Protein AF-A0A4D8QHZ0-F1 (afdb_monomer_lite)

Secondary structure (DSSP, 8-state):
-EEE-SSSTT-EE---GGGTT----TTEEE---SSHHHHHHHHHHHHSHHHHHHHHHH-B-SSS-B--HHHHHT----HHHHHTHHHHHHHHHHHHHHHHHHHHHHHHHHHHHHHHHTTSS-HHHHHHHHHHHHTT--HHHHHHHHH-BSSSSTTPPBSSS-HHHHHHHHS---TT---

InterPro domains:
  IPR044946 Type I restriction modification DNA specificity domain superfamily [G3DSA:3.90.220.20] (1-124)

Radius of gyration: 21.14 Å; chains: 1; bounding box: 52×26×60 Å

Organism: Azospirillum brasilense (NCBI:txid192)

pLDDT: mean 88.79, std 10.72, range [33.22, 96.56]

Foldseek 3Di:
DKAFFWDVHQQADQDDPVNPPDDDDPRIDDDDDPDSLVRLLVNVQCPDPNNVVLRVVQWDDDPITGHDPVSVVVDDDDPVSVVCSVVSSVVSVLVVLVVLLVVLVVVLVVVVVVCCVVVVDDPVLVVVCVVCVVVVHRPSVCVSQQVAFPDDDPPGHRSDNDPVSSVVSVPDDPPPDDD

Sequence (179 aa):
MLVVRTGSIGVAVPVFEDDTCAAISSHLIRLRYKSEQEAAVVAAFLNSDAGRVLLQKISYGAVQPQIGQDELLSLPLPRALIEQSSAIHVALKAEDACLRAVERLVSSAKLLVEYLIDGRLSEADLIAAQKGLEAGKRDADRAVLQSLRQGDGADAPPLIPDLDGLYALLDEPDEGSGP

Structure (mmCIF, N/CA/C/O backbone):
data_AF-A0A4D8QHZ0-F1
#
_entry.id   AF-A0A4D8QHZ0-F1
#
loop_
_atom_site.group_PDB
_atom_site.id
_atom_site.type_symbol
_atom_site.label_atom_id
_atom_site.label_alt_id
_atom_site.label_comp_id
_atom_site.label_asym_id
_atom_site.label_entity_id
_atom_site.label_seq_id
_atom_site.pdbx_PDB_ins_code
_atom_site.Cartn_x
_atom_site.Cartn_y
_atom_site.Cartn_z
_atom_site.occupancy
_atom_site.B_iso_or_equiv
_atom_site.auth_seq_id
_atom_site.auth_comp_id
_atom_site.auth_asym_id
_atom_site.auth_atom_id
_atom_site.pdbx_PDB_model_num
ATOM 1 N N . MET A 1 1 ? 7.511 -6.821 -9.744 1.00 91.75 1 MET A N 1
ATOM 2 C CA . MET A 1 1 ? 7.436 -5.358 -9.931 1.00 91.75 1 MET A CA 1
ATOM 3 C C . MET A 1 1 ? 6.437 -5.041 -11.031 1.00 91.75 1 MET A C 1
ATOM 5 O O . MET A 1 1 ? 6.337 -5.809 -11.990 1.00 91.75 1 MET A O 1
ATOM 9 N N . LEU A 1 2 ? 5.734 -3.921 -10.906 1.00 94.19 2 LEU A N 1
ATOM 10 C CA . LEU A 1 2 ? 4.865 -3.359 -11.938 1.00 94.19 2 LEU A CA 1
ATOM 11 C C . LEU A 1 2 ? 5.398 -1.995 -12.373 1.00 94.19 2 LEU A C 1
ATOM 13 O O . LEU A 1 2 ? 5.970 -1.274 -11.562 1.00 94.19 2 LEU A O 1
ATOM 17 N N . VAL A 1 3 ? 5.206 -1.653 -13.645 1.00 95.06 3 VAL A N 1
ATOM 18 C CA . VAL A 1 3 ? 5.502 -0.324 -14.195 1.00 95.06 3 VAL A CA 1
ATOM 19 C C . VAL A 1 3 ? 4.290 0.176 -14.961 1.00 95.06 3 VAL A C 1
ATOM 21 O O . VAL A 1 3 ? 3.704 -0.565 -15.753 1.00 95.06 3 VAL A O 1
ATOM 24 N N . VAL A 1 4 ? 3.911 1.432 -14.751 1.00 94.75 4 VAL A N 1
ATOM 25 C CA . VAL A 1 4 ? 2.800 2.051 -15.474 1.00 94.75 4 VAL A CA 1
ATOM 26 C C . VAL A 1 4 ? 3.198 2.304 -16.927 1.00 94.75 4 VAL A C 1
ATOM 28 O O . VAL A 1 4 ? 4.117 3.071 -17.219 1.00 94.75 4 VAL A O 1
ATOM 31 N N . ARG A 1 5 ? 2.475 1.665 -17.851 1.00 92.38 5 ARG A N 1
ATOM 32 C CA . ARG A 1 5 ? 2.698 1.762 -19.298 1.00 92.38 5 ARG A CA 1
ATOM 33 C C . ARG A 1 5 ? 2.213 3.090 -19.867 1.00 92.38 5 ARG A C 1
ATOM 35 O O . ARG A 1 5 ? 2.869 3.638 -20.743 1.00 92.38 5 ARG A O 1
ATOM 42 N N . THR A 1 6 ? 1.050 3.560 -19.413 1.00 88.25 6 THR A N 1
ATOM 43 C CA . THR A 1 6 ? 0.318 4.719 -19.958 1.00 88.25 6 THR A CA 1
ATOM 44 C C . THR A 1 6 ? -0.391 5.485 -18.839 1.00 88.25 6 THR A C 1
ATOM 46 O O . THR A 1 6 ? -0.873 4.850 -17.905 1.00 88.25 6 THR A O 1
ATOM 49 N N . GLY A 1 7 ? -0.546 6.808 -18.956 1.00 85.69 7 GLY A N 1
ATOM 50 C CA . GLY A 1 7 ? -1.119 7.653 -17.894 1.00 85.69 7 GLY A CA 1
ATOM 51 C C . GLY A 1 7 ? -0.020 8.246 -17.010 1.00 85.69 7 GLY A C 1
ATOM 52 O O . GLY A 1 7 ? 0.753 9.070 -17.493 1.00 85.69 7 GLY A O 1
ATOM 53 N N . SER A 1 8 ? 0.098 7.790 -15.758 1.00 84.88 8 SER A N 1
ATOM 54 C CA . SER A 1 8 ? 1.232 8.103 -14.862 1.00 84.88 8 SER A CA 1
ATOM 55 C C . SER A 1 8 ? 2.483 7.311 -15.259 1.00 84.88 8 SER A C 1
ATOM 57 O O . SER A 1 8 ? 2.968 6.459 -14.520 1.00 84.88 8 SER A O 1
ATOM 59 N N . ILE A 1 9 ? 2.940 7.528 -16.489 1.00 87.94 9 ILE A N 1
ATOM 60 C CA . ILE A 1 9 ? 3.929 6.706 -17.192 1.00 87.94 9 ILE A CA 1
ATOM 61 C C . ILE A 1 9 ? 5.225 6.587 -16.396 1.00 87.94 9 ILE A C 1
ATOM 63 O O . ILE A 1 9 ? 5.763 7.579 -15.909 1.00 87.94 9 ILE A O 1
ATOM 67 N N . GLY A 1 10 ? 5.752 5.365 -16.328 1.00 87.38 10 GLY A N 1
ATOM 68 C CA . GLY A 1 10 ? 7.070 5.096 -15.764 1.00 87.38 10 GLY A CA 1
ATOM 69 C C . GLY A 1 10 ? 7.105 4.954 -14.245 1.00 87.38 10 GLY A C 1
ATOM 70 O O . GLY A 1 10 ? 8.140 4.557 -13.721 1.00 87.38 10 GLY A O 1
ATOM 71 N N . VAL A 1 11 ? 5.994 5.194 -13.539 1.00 93.25 11 VAL A N 1
ATOM 72 C CA . VAL A 1 11 ? 5.902 4.873 -12.108 1.00 93.25 11 VAL A CA 1
ATOM 73 C C . VAL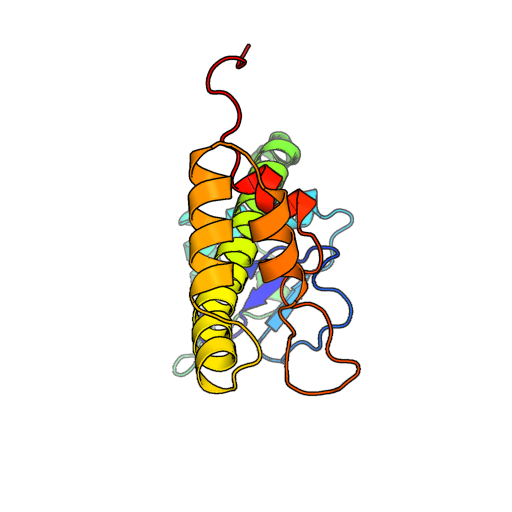 A 1 11 ? 6.094 3.370 -11.928 1.00 93.25 11 VAL A C 1
ATOM 75 O O . VAL A 1 11 ? 5.363 2.573 -12.524 1.00 93.25 11 VAL A O 1
ATOM 78 N N . ALA A 1 12 ? 7.089 2.995 -11.127 1.00 94.38 12 ALA A N 1
ATOM 79 C CA . ALA A 1 12 ? 7.450 1.613 -10.847 1.00 94.38 12 ALA A CA 1
ATOM 80 C C . ALA A 1 12 ? 7.168 1.272 -9.382 1.00 94.38 12 ALA A C 1
ATOM 82 O O . ALA A 1 12 ? 7.461 2.062 -8.494 1.00 94.38 12 ALA A O 1
ATOM 83 N N . VAL A 1 13 ? 6.624 0.091 -9.111 1.00 92.38 13 VAL A N 1
ATOM 84 C CA . VAL A 1 13 ? 6.307 -0.351 -7.746 1.00 92.38 13 VAL A CA 1
ATOM 85 C C . VAL A 1 13 ? 6.750 -1.805 -7.553 1.00 92.38 13 VAL A C 1
ATOM 87 O O . VAL A 1 13 ? 6.442 -2.659 -8.406 1.00 92.38 13 VAL A O 1
ATOM 90 N N . PRO A 1 14 ? 7.508 -2.121 -6.481 1.00 91.94 14 PRO A N 1
ATOM 91 C CA . PRO A 1 14 ? 7.742 -3.506 -6.097 1.00 91.94 14 PRO A CA 1
ATOM 92 C C . PRO A 1 14 ? 6.409 -4.159 -5.717 1.00 91.94 14 PRO A C 1
ATOM 94 O O . PRO A 1 14 ? 5.504 -3.503 -5.233 1.00 91.94 14 PRO A O 1
ATOM 97 N N . VAL A 1 15 ? 6.280 -5.450 -6.000 1.00 89.00 15 VAL A N 1
ATOM 98 C CA . VAL A 1 15 ? 5.085 -6.222 -5.633 1.00 89.00 15 VAL A CA 1
ATOM 99 C C . VAL A 1 15 ? 5.536 -7.163 -4.537 1.00 89.00 15 VAL A C 1
ATOM 101 O O . VAL A 1 15 ? 6.503 -7.894 -4.779 1.00 89.00 15 VAL A O 1
ATOM 104 N N . PHE A 1 16 ? 4.873 -7.112 -3.388 1.00 83.38 16 PHE A N 1
ATOM 105 C CA . PHE A 1 16 ? 5.187 -7.935 -2.222 1.00 83.38 16 PHE A CA 1
ATOM 106 C C . PHE A 1 16 ? 4.205 -9.109 -2.102 1.00 83.38 16 PHE A C 1
ATOM 108 O O . PHE A 1 16 ? 3.231 -9.202 -2.854 1.00 83.38 16 PHE A O 1
ATOM 115 N N . GLU A 1 17 ? 4.459 -10.029 -1.170 1.00 80.38 17 GLU A N 1
ATOM 116 C CA . GLU A 1 17 ? 3.584 -11.187 -0.910 1.00 80.38 17 GLU A CA 1
ATOM 117 C C . GLU A 1 17 ? 2.115 -10.795 -0.643 1.00 80.38 17 GLU A C 1
ATOM 119 O O . GLU A 1 17 ? 1.197 -11.483 -1.102 1.00 80.38 17 GLU A O 1
ATOM 124 N N . ASP A 1 18 ? 1.892 -9.644 -0.005 1.00 77.62 18 ASP A N 1
ATOM 125 C CA . ASP A 1 18 ? 0.562 -9.098 0.302 1.00 77.62 18 ASP A CA 1
ATOM 126 C C . ASP A 1 18 ? -0.252 -8.700 -0.944 1.00 77.62 18 ASP A C 1
ATOM 128 O O . ASP A 1 18 ? -1.467 -8.532 -0.863 1.00 77.62 18 ASP A O 1
ATOM 132 N N . ASP A 1 19 ? 0.390 -8.570 -2.109 1.00 82.69 19 ASP A N 1
ATOM 133 C CA . ASP A 1 19 ? -0.244 -8.186 -3.379 1.00 82.69 19 ASP A CA 1
ATOM 134 C C . ASP A 1 19 ? -0.612 -9.396 -4.256 1.00 82.69 19 ASP A C 1
ATOM 136 O O . ASP A 1 19 ? -0.936 -9.269 -5.447 1.00 82.69 19 ASP A O 1
ATOM 140 N N . THR A 1 20 ? -0.508 -10.606 -3.705 1.00 79.50 20 THR A N 1
ATOM 141 C CA . THR A 1 20 ? -0.842 -11.838 -4.423 1.00 79.50 20 THR A CA 1
ATOM 142 C C . THR A 1 20 ? -2.337 -11.918 -4.757 1.00 79.50 20 THR A C 1
ATOM 144 O O . THR A 1 20 ? -3.183 -11.244 -4.177 1.00 79.50 20 THR A O 1
ATOM 147 N N . CYS A 1 21 ? -2.679 -12.727 -5.766 1.00 78.56 21 CYS A N 1
ATOM 148 C CA . CYS A 1 21 ? -4.058 -12.919 -6.249 1.00 78.56 21 CYS A CA 1
ATOM 149 C C . CYS A 1 21 ? -4.755 -11.677 -6.848 1.00 78.56 21 CYS A C 1
ATOM 151 O O . CYS A 1 21 ? -5.955 -11.723 -7.113 1.00 78.56 21 CYS A O 1
ATOM 153 N N . ALA A 1 22 ? -4.020 -10.604 -7.153 1.00 83.19 22 ALA A N 1
ATOM 154 C CA . ALA A 1 22 ? -4.555 -9.444 -7.864 1.00 83.19 22 ALA A CA 1
ATOM 155 C C . ALA A 1 22 ? -4.617 -9.641 -9.395 1.00 83.19 22 ALA A C 1
ATOM 157 O O . ALA A 1 22 ? -3.771 -10.304 -10.006 1.00 83.19 22 ALA A O 1
ATOM 158 N N . ALA A 1 23 ? -5.594 -8.995 -10.038 1.00 87.44 23 ALA A N 1
ATOM 159 C CA . ALA A 1 23 ? -5.642 -8.835 -11.490 1.00 87.44 23 ALA A CA 1
ATOM 160 C C . ALA A 1 23 ? -4.927 -7.539 -11.905 1.00 87.44 23 ALA A C 1
ATOM 162 O O . ALA A 1 23 ? -5.116 -6.495 -11.283 1.00 87.44 23 ALA A O 1
ATOM 163 N N . ILE A 1 24 ? -4.131 -7.587 -12.977 1.00 90.06 24 ILE A N 1
ATOM 164 C CA . ILE A 1 24 ? -3.422 -6.411 -13.503 1.00 90.06 24 ILE A CA 1
ATOM 165 C C . ILE A 1 24 ? -4.025 -5.946 -14.830 1.00 90.06 24 ILE A C 1
ATOM 167 O O . ILE A 1 24 ? -4.406 -6.752 -15.678 1.00 90.06 24 ILE A O 1
ATOM 171 N N . SER A 1 25 ? -4.087 -4.629 -15.013 1.00 90.31 25 SER A N 1
ATOM 172 C CA . SER A 1 25 ? -4.551 -3.990 -16.248 1.00 90.31 25 SER A CA 1
ATOM 173 C C . SER A 1 25 ? -3.517 -4.096 -17.376 1.00 90.31 25 SER A C 1
ATOM 175 O O . SER A 1 25 ? -2.312 -4.133 -17.128 1.00 90.31 25 SER A O 1
ATOM 177 N N . SER A 1 26 ? -3.970 -4.033 -18.633 1.00 89.25 26 SER A N 1
ATOM 178 C CA . SER A 1 26 ? -3.109 -3.922 -19.824 1.00 89.25 26 SER A CA 1
ATOM 179 C C . SER A 1 26 ? -2.277 -2.632 -19.877 1.00 89.25 26 SER A C 1
ATOM 181 O O . SER A 1 26 ? -1.344 -2.525 -20.675 1.00 89.25 26 SER A O 1
ATOM 183 N N . HIS A 1 27 ? -2.619 -1.647 -19.041 1.00 91.81 27 HIS A N 1
ATOM 184 C CA . HIS A 1 27 ? -1.879 -0.396 -18.862 1.00 91.81 27 HIS A CA 1
ATOM 185 C C . HIS A 1 27 ? -0.706 -0.522 -17.876 1.00 91.81 27 HIS A C 1
ATOM 187 O O . HIS A 1 27 ? -0.051 0.475 -17.573 1.00 91.81 27 HIS A O 1
ATOM 193 N N . LEU A 1 28 ? -0.418 -1.734 -17.397 1.00 93.12 28 LEU A N 1
ATOM 194 C CA . LEU A 1 28 ? 0.736 -2.057 -16.566 1.00 93.12 28 LEU A CA 1
ATOM 195 C C . LEU A 1 28 ? 1.646 -3.052 -17.293 1.00 93.12 28 LEU A C 1
ATOM 197 O O . LEU A 1 28 ? 1.186 -3.940 -18.008 1.00 93.12 28 LEU A O 1
ATOM 201 N N . ILE A 1 29 ? 2.951 -2.923 -17.077 1.00 93.94 29 ILE A N 1
ATOM 202 C CA . ILE A 1 29 ? 3.957 -3.901 -17.490 1.00 93.94 29 ILE A CA 1
ATOM 203 C C . ILE A 1 29 ? 4.417 -4.652 -16.243 1.00 93.94 29 ILE A C 1
ATOM 205 O O . ILE A 1 29 ? 4.851 -4.041 -15.267 1.00 93.94 29 ILE A O 1
ATOM 209 N N . ARG A 1 30 ? 4.344 -5.986 -16.277 1.00 92.88 30 ARG A N 1
ATOM 210 C CA . ARG A 1 30 ? 4.841 -6.849 -15.201 1.00 92.88 30 ARG A CA 1
ATOM 211 C C . ARG A 1 30 ? 6.255 -7.321 -15.507 1.00 92.88 30 ARG A C 1
ATOM 213 O O . ARG A 1 30 ? 6.461 -8.123 -16.414 1.00 92.88 30 ARG A O 1
ATOM 220 N N . LEU A 1 31 ? 7.201 -6.895 -14.678 1.00 91.56 31 LEU A N 1
ATOM 221 C CA . LEU A 1 31 ? 8.581 -7.370 -14.704 1.00 91.56 31 LEU A CA 1
ATOM 222 C C . LEU A 1 31 ? 8.790 -8.418 -13.602 1.00 91.56 31 LEU A C 1
ATOM 224 O O . LEU A 1 31 ? 8.441 -8.203 -12.432 1.00 91.56 31 LEU A O 1
ATOM 228 N N . ARG A 1 32 ? 9.325 -9.579 -13.998 1.00 90.81 32 ARG A N 1
ATOM 229 C CA . ARG A 1 32 ? 9.611 -10.713 -13.107 1.00 90.81 32 ARG A CA 1
ATOM 230 C C . ARG A 1 32 ? 11.080 -10.693 -12.701 1.00 90.81 32 ARG A C 1
ATOM 232 O O . ARG A 1 32 ? 11.947 -10.654 -13.567 1.00 90.81 32 ARG A O 1
ATOM 239 N N . TYR A 1 33 ? 11.319 -10.779 -11.400 1.00 89.00 33 TYR A N 1
ATOM 240 C CA . TYR A 1 33 ? 12.644 -10.810 -10.783 1.00 89.00 33 TYR A CA 1
ATOM 241 C C . TYR A 1 33 ? 12.818 -12.106 -9.996 1.00 89.00 33 TYR A C 1
ATOM 243 O O . TYR A 1 33 ? 11.828 -12.785 -9.714 1.00 89.00 33 TYR A O 1
ATOM 251 N N . LYS A 1 34 ? 14.065 -12.457 -9.663 1.00 87.75 34 LYS A N 1
ATOM 252 C CA . LYS A 1 34 ? 14.356 -13.652 -8.856 1.00 87.75 34 LYS A CA 1
ATOM 253 C C . LYS A 1 34 ? 14.098 -13.419 -7.370 1.00 87.75 34 LYS A C 1
ATOM 255 O O . LYS A 1 34 ? 13.792 -14.373 -6.664 1.00 87.75 34 LYS A O 1
ATOM 260 N N . SER A 1 35 ? 14.211 -12.172 -6.915 1.00 88.56 35 SER A N 1
ATOM 261 C CA . SER A 1 35 ? 13.936 -11.769 -5.536 1.00 88.56 35 SER A CA 1
ATOM 262 C C . SER A 1 35 ? 13.173 -10.444 -5.474 1.00 88.56 35 SER A C 1
ATOM 264 O O . SER A 1 35 ? 13.225 -9.625 -6.399 1.00 88.56 35 SER A O 1
ATOM 266 N N . GLU A 1 36 ? 12.477 -10.212 -4.359 1.00 87.75 36 GLU A N 1
ATOM 267 C CA . GLU A 1 36 ? 11.837 -8.921 -4.069 1.00 87.75 36 GLU A CA 1
ATOM 268 C C . GLU A 1 36 ? 12.862 -7.790 -3.930 1.00 87.75 36 GLU A C 1
ATOM 270 O O . GLU A 1 36 ? 12.582 -6.651 -4.292 1.00 87.75 36 GLU A O 1
ATOM 275 N N . GLN A 1 37 ? 14.068 -8.106 -3.456 1.00 88.94 37 GLN A N 1
ATOM 276 C CA . GLN A 1 37 ? 15.164 -7.149 -3.299 1.00 88.94 37 GLN A CA 1
ATOM 277 C C . GLN A 1 37 ? 15.610 -6.589 -4.652 1.00 88.94 37 GLN A C 1
ATOM 279 O O . GLN A 1 37 ? 15.722 -5.376 -4.811 1.00 88.94 37 GLN A O 1
ATOM 284 N N . GLU A 1 38 ? 15.798 -7.454 -5.656 1.00 88.81 38 GLU A N 1
ATOM 285 C CA . GLU A 1 38 ? 16.114 -7.020 -7.021 1.00 88.81 38 GLU A CA 1
ATOM 286 C C . GLU A 1 38 ? 15.000 -6.129 -7.588 1.00 88.81 38 GLU A C 1
ATOM 288 O O . GLU A 1 38 ? 15.274 -5.074 -8.160 1.00 88.81 38 GLU A O 1
ATOM 293 N N . ALA A 1 39 ? 13.738 -6.522 -7.388 1.00 91.06 39 ALA A N 1
ATOM 294 C CA . ALA A 1 39 ? 12.587 -5.741 -7.828 1.00 91.06 39 ALA A CA 1
ATOM 295 C C . ALA A 1 39 ? 12.524 -4.359 -7.153 1.00 91.06 39 ALA A C 1
ATOM 297 O O . ALA A 1 39 ? 12.265 -3.365 -7.828 1.00 91.06 39 ALA A O 1
ATOM 298 N N . ALA A 1 40 ? 12.770 -4.292 -5.844 1.00 91.25 40 ALA A N 1
ATOM 299 C CA . ALA A 1 40 ? 12.720 -3.064 -5.056 1.00 91.25 40 ALA A CA 1
ATOM 300 C C . ALA A 1 40 ? 13.789 -2.058 -5.501 1.00 91.25 40 ALA A C 1
ATOM 302 O O . ALA A 1 40 ? 13.486 -0.889 -5.719 1.00 91.25 40 ALA A O 1
ATOM 303 N N . VAL A 1 41 ? 15.020 -2.515 -5.730 1.00 91.56 41 VAL A N 1
ATOM 304 C CA . VAL A 1 41 ? 16.107 -1.651 -6.216 1.00 91.56 41 VAL A CA 1
ATOM 305 C C . VAL A 1 41 ? 15.810 -1.077 -7.587 1.00 91.56 41 VAL A C 1
ATOM 307 O O . VAL A 1 41 ? 16.025 0.112 -7.824 1.00 91.56 41 VAL A O 1
ATOM 310 N N . VAL A 1 42 ? 15.322 -1.913 -8.505 1.00 92.44 42 VAL A N 1
ATOM 311 C CA . VAL A 1 42 ? 14.995 -1.435 -9.847 1.00 92.44 42 VAL A CA 1
ATOM 312 C C . VAL A 1 42 ? 13.823 -0.458 -9.789 1.00 92.44 42 VAL A C 1
ATOM 314 O O . VAL A 1 42 ? 13.888 0.578 -10.445 1.00 92.44 42 VAL A O 1
ATOM 317 N N . ALA A 1 43 ? 12.807 -0.713 -8.961 1.00 93.69 43 ALA A N 1
ATOM 318 C CA . ALA A 1 43 ? 11.708 0.228 -8.753 1.00 93.69 43 ALA A CA 1
ATOM 319 C C . ALA A 1 43 ? 12.209 1.578 -8.215 1.00 93.69 43 ALA A C 1
ATOM 321 O O . ALA A 1 43 ? 11.877 2.620 -8.779 1.00 93.69 43 ALA A O 1
ATOM 322 N N . ALA A 1 44 ? 13.062 1.560 -7.183 1.00 92.75 44 ALA A N 1
ATOM 323 C CA . ALA A 1 44 ? 13.668 2.762 -6.614 1.00 92.75 44 ALA A CA 1
ATOM 324 C C . ALA A 1 44 ? 14.434 3.563 -7.674 1.00 92.75 44 ALA A C 1
ATOM 326 O O . ALA A 1 44 ? 14.262 4.775 -7.795 1.00 92.75 44 ALA A O 1
ATOM 327 N N . PHE A 1 45 ? 15.243 2.880 -8.489 1.00 93.25 45 PHE A N 1
ATOM 328 C CA . PHE A 1 45 ? 15.988 3.526 -9.561 1.00 93.25 45 PHE A CA 1
ATOM 329 C C . PHE A 1 45 ? 15.074 4.151 -10.609 1.00 93.25 45 PHE A C 1
ATOM 331 O O . PHE A 1 45 ? 15.258 5.315 -10.954 1.00 93.25 45 PHE A O 1
ATOM 338 N N . LEU A 1 46 ? 14.090 3.402 -11.107 1.00 94.00 46 LEU A N 1
ATOM 339 C CA . LEU A 1 46 ? 13.151 3.881 -12.120 1.00 94.00 46 LEU A CA 1
ATOM 340 C C . LEU A 1 46 ? 12.352 5.096 -11.628 1.00 94.00 46 LEU A C 1
ATOM 342 O O . LEU A 1 46 ? 12.090 6.009 -12.407 1.00 94.00 46 LEU A O 1
ATOM 346 N N . ASN A 1 47 ? 12.047 5.150 -10.330 1.00 94.12 47 ASN A N 1
ATOM 347 C CA . ASN A 1 47 ? 11.370 6.286 -9.710 1.00 94.12 47 ASN A CA 1
ATOM 348 C C . ASN A 1 47 ? 12.287 7.472 -9.381 1.00 94.12 47 ASN A C 1
ATOM 350 O O . ASN A 1 47 ? 11.758 8.552 -9.113 1.00 94.12 47 ASN A O 1
ATOM 354 N N . SER A 1 48 ? 13.613 7.307 -9.410 1.00 93.19 48 SER A N 1
ATOM 355 C CA . SER A 1 48 ? 14.570 8.409 -9.244 1.00 93.19 48 SER A CA 1
ATOM 356 C C . SER A 1 48 ? 14.543 9.368 -10.437 1.00 93.19 48 SER A C 1
ATOM 358 O O . SER A 1 48 ? 14.114 8.998 -11.530 1.00 93.19 48 SER A O 1
ATOM 360 N N . ASP A 1 49 ? 15.075 10.579 -10.273 1.00 94.06 49 ASP A N 1
ATOM 361 C CA . ASP A 1 49 ? 15.140 11.564 -11.362 1.00 94.06 49 ASP A CA 1
ATOM 362 C C . ASP A 1 49 ? 15.873 11.022 -12.598 1.00 94.06 49 ASP A C 1
ATOM 364 O O . ASP A 1 49 ? 15.409 11.186 -13.727 1.00 94.06 49 ASP A O 1
ATOM 368 N N . ALA A 1 50 ? 16.979 10.299 -12.396 1.00 92.94 50 ALA A N 1
ATOM 369 C CA . ALA A 1 50 ? 17.730 9.684 -13.487 1.00 92.94 50 ALA A CA 1
ATOM 370 C C . ALA A 1 50 ? 16.916 8.592 -14.203 1.00 92.94 50 ALA A C 1
ATOM 372 O O . ALA A 1 50 ? 16.878 8.554 -15.435 1.00 92.94 50 ALA A O 1
ATOM 373 N N . GLY A 1 51 ? 16.235 7.728 -13.445 1.00 94.00 51 GLY A N 1
ATOM 374 C CA . GLY A 1 51 ? 15.364 6.690 -13.998 1.00 94.00 51 GLY A CA 1
ATOM 375 C C . GLY A 1 51 ? 14.184 7.271 -14.772 1.00 94.00 51 GLY A C 1
ATOM 376 O O . GLY A 1 51 ? 13.912 6.838 -15.892 1.00 94.00 51 GLY A O 1
ATOM 377 N N . ARG A 1 52 ? 13.543 8.318 -14.242 1.00 93.69 52 ARG A N 1
ATOM 378 C CA . ARG A 1 52 ? 12.438 9.026 -14.904 1.00 93.69 52 ARG A CA 1
ATOM 379 C C . ARG A 1 52 ? 12.864 9.639 -16.233 1.00 93.69 52 ARG A C 1
ATOM 381 O O . ARG A 1 52 ? 12.134 9.513 -17.211 1.00 93.69 52 ARG A O 1
ATOM 388 N N . VAL A 1 53 ? 14.052 10.241 -16.302 1.00 93.81 53 VAL A N 1
ATOM 389 C CA . VAL A 1 53 ? 14.610 10.775 -17.559 1.00 93.81 53 VAL A CA 1
ATOM 390 C C . VAL A 1 53 ? 14.813 9.657 -18.587 1.00 93.81 53 VAL A C 1
ATOM 392 O O . VAL A 1 53 ? 14.475 9.824 -19.761 1.00 93.81 53 VAL A O 1
ATOM 395 N N . LEU A 1 54 ? 15.326 8.498 -18.162 1.00 94.06 54 LEU A N 1
ATOM 396 C CA . LEU A 1 54 ? 15.485 7.337 -19.041 1.00 94.06 54 LEU A CA 1
ATOM 397 C C . LEU A 1 54 ? 14.135 6.809 -19.544 1.00 94.06 54 LEU A C 1
ATOM 399 O O . LEU A 1 54 ? 13.993 6.561 -20.740 1.00 94.06 54 LEU A O 1
ATOM 403 N N . LEU A 1 55 ? 13.141 6.698 -18.661 1.00 93.75 55 LEU A N 1
ATOM 404 C CA . LEU A 1 55 ? 11.781 6.266 -18.995 1.00 93.75 55 LEU A CA 1
ATOM 405 C C . LEU A 1 55 ? 11.093 7.230 -19.968 1.00 93.75 55 LEU A C 1
ATOM 407 O O . LEU A 1 55 ? 10.461 6.793 -20.926 1.00 93.75 55 LEU A O 1
ATOM 411 N N . GLN A 1 56 ? 11.260 8.539 -19.770 1.00 91.50 56 GLN A N 1
ATOM 412 C CA . GLN A 1 56 ? 10.762 9.557 -20.696 1.00 91.50 56 GLN A CA 1
ATOM 413 C C . GLN A 1 56 ? 11.426 9.441 -22.068 1.00 91.50 56 GLN A C 1
ATOM 415 O O . GLN A 1 56 ? 10.736 9.492 -23.084 1.00 91.50 56 GLN A O 1
ATOM 420 N N . LYS A 1 57 ? 12.745 9.225 -22.116 1.00 92.25 57 LYS A N 1
ATOM 421 C CA . LYS A 1 57 ? 13.484 9.074 -23.376 1.00 92.25 57 LYS A CA 1
ATOM 422 C C . LYS A 1 57 ? 12.992 7.890 -24.212 1.00 92.25 57 LYS A C 1
ATOM 424 O O . LYS A 1 57 ? 12.985 7.989 -25.435 1.00 92.25 57 LYS A O 1
ATOM 429 N N . ILE A 1 58 ? 12.628 6.779 -23.572 1.00 92.69 58 ILE A N 1
ATOM 430 C CA . ILE A 1 58 ? 12.126 5.587 -24.272 1.00 92.69 58 ILE A CA 1
ATOM 431 C C . ILE A 1 58 ? 10.616 5.610 -24.516 1.00 92.69 58 ILE A C 1
ATOM 433 O O . ILE A 1 58 ? 10.089 4.719 -25.182 1.00 92.69 58 ILE A O 1
ATOM 437 N N . SER A 1 59 ? 9.908 6.593 -23.960 1.00 91.44 59 SER A N 1
ATOM 438 C CA . SER A 1 59 ? 8.477 6.725 -24.192 1.00 91.44 59 SER A CA 1
ATOM 439 C C . SER A 1 59 ? 8.202 7.164 -25.632 1.00 91.44 59 SER A C 1
ATOM 441 O O . SER A 1 59 ? 8.921 7.985 -26.202 1.00 91.44 59 SER A O 1
ATOM 443 N N . TYR A 1 60 ? 7.152 6.612 -26.233 1.00 89.25 60 TYR A N 1
ATOM 444 C CA . TYR A 1 60 ? 6.725 6.935 -27.594 1.00 89.25 60 TYR A CA 1
ATOM 445 C C . TYR A 1 60 ? 5.228 7.237 -27.648 1.00 89.25 60 TYR A C 1
ATOM 447 O O . TYR A 1 60 ? 4.471 6.857 -26.762 1.00 89.25 60 TYR A O 1
ATOM 455 N N . GLY A 1 61 ? 4.784 7.876 -28.730 1.00 85.06 61 GLY A N 1
ATOM 456 C CA . GLY A 1 61 ? 3.392 8.285 -28.922 1.00 85.06 61 GLY A CA 1
ATOM 457 C C . GLY A 1 61 ? 3.185 9.763 -28.592 1.00 85.06 61 GLY A C 1
ATOM 458 O O . GLY A 1 61 ? 3.519 10.225 -27.508 1.00 85.06 61 GLY A O 1
ATOM 459 N N . ALA A 1 62 ? 2.638 10.512 -29.554 1.00 77.75 62 ALA A N 1
ATOM 460 C CA . ALA A 1 62 ? 2.512 11.968 -29.454 1.00 77.75 62 ALA A CA 1
ATOM 461 C C . ALA A 1 62 ? 1.345 12.417 -28.558 1.00 77.75 62 ALA A C 1
ATOM 463 O O . ALA A 1 62 ? 1.492 13.342 -27.770 1.00 77.75 62 ALA A O 1
ATOM 464 N N . VAL A 1 63 ? 0.182 11.767 -28.685 1.00 84.31 63 VAL A N 1
ATOM 465 C CA . VAL A 1 63 ? -1.045 12.153 -27.959 1.00 84.31 63 VAL A CA 1
ATOM 466 C C . VAL A 1 63 ? -1.164 11.420 -26.625 1.00 84.31 63 VAL A C 1
ATOM 468 O O . VAL A 1 63 ? -1.556 12.008 -25.623 1.00 84.31 63 VAL A O 1
ATOM 471 N N . GLN A 1 64 ? -0.809 10.136 -26.605 1.00 84.62 64 GLN A N 1
ATOM 472 C CA . GLN A 1 64 ? -0.796 9.315 -25.401 1.00 84.62 64 GLN A CA 1
ATOM 473 C C . GLN A 1 64 ? 0.552 8.600 -25.331 1.00 84.62 64 GLN A C 1
ATOM 475 O O . GLN A 1 64 ? 0.709 7.564 -25.985 1.00 84.62 64 GLN A O 1
ATOM 480 N N . PRO A 1 65 ? 1.528 9.156 -24.593 1.00 88.50 65 PRO A N 1
ATOM 481 C CA . PRO A 1 65 ? 2.836 8.540 -24.498 1.00 88.50 65 PRO A CA 1
ATOM 482 C C . PRO A 1 65 ? 2.738 7.177 -23.797 1.00 88.50 65 PRO A C 1
ATOM 484 O O . PRO A 1 65 ? 1.885 6.959 -22.929 1.00 88.50 65 PRO A O 1
ATOM 487 N N . GLN A 1 66 ? 3.570 6.231 -24.217 1.00 92.38 66 GLN A N 1
ATOM 488 C CA . GLN A 1 66 ? 3.598 4.869 -23.696 1.00 92.38 66 GLN A CA 1
ATOM 489 C C . GLN A 1 66 ? 5.028 4.347 -23.615 1.00 92.38 66 GLN A C 1
ATOM 491 O O . GLN A 1 66 ? 5.887 4.749 -24.395 1.00 92.38 66 GLN A O 1
ATOM 496 N N . ILE A 1 67 ? 5.261 3.403 -22.708 1.00 93.81 67 ILE A N 1
ATOM 497 C CA . ILE A 1 67 ? 6.507 2.633 -22.639 1.00 93.81 67 ILE A CA 1
ATOM 498 C C . ILE A 1 67 ? 6.291 1.275 -23.316 1.00 93.81 67 ILE A C 1
ATOM 500 O O . ILE A 1 67 ? 5.280 0.608 -23.079 1.00 93.81 67 ILE A O 1
ATOM 504 N N . GLY A 1 68 ? 7.228 0.857 -24.164 1.00 91.12 68 GLY A N 1
ATOM 505 C CA . GLY A 1 68 ? 7.257 -0.494 -24.723 1.00 91.12 68 GLY A CA 1
ATOM 506 C C . GLY A 1 68 ? 8.096 -1.442 -23.864 1.00 91.12 68 GLY A C 1
ATOM 507 O O . GLY A 1 68 ? 8.928 -1.020 -23.061 1.00 91.12 68 GLY A O 1
ATOM 508 N N . GLN A 1 69 ? 7.815 -2.742 -23.970 1.00 92.25 69 GLN A N 1
ATOM 509 C CA . GLN A 1 69 ? 8.464 -3.753 -23.128 1.00 92.25 69 GLN A CA 1
ATOM 510 C C . GLN A 1 69 ? 9.944 -3.919 -23.488 1.00 92.25 69 GLN A C 1
ATOM 512 O O . GLN A 1 69 ? 10.781 -3.994 -22.590 1.00 92.25 69 GLN A O 1
ATOM 517 N N . ASP A 1 70 ? 10.264 -3.932 -24.782 1.00 92.50 70 ASP A N 1
ATOM 518 C CA . ASP A 1 70 ? 11.629 -4.130 -25.270 1.00 92.50 70 ASP A CA 1
ATOM 519 C C . ASP A 1 70 ? 12.516 -2.929 -24.928 1.00 92.50 70 ASP A C 1
ATOM 521 O O . ASP A 1 70 ? 13.643 -3.089 -24.457 1.00 92.50 70 ASP A O 1
ATOM 525 N N . GLU A 1 71 ? 11.987 -1.713 -25.073 1.00 91.38 71 GLU A N 1
ATOM 526 C CA . GLU A 1 71 ? 12.705 -0.496 -24.715 1.00 91.38 71 GLU A CA 1
ATOM 527 C C . GLU A 1 71 ? 12.950 -0.416 -23.206 1.00 91.38 71 GLU A C 1
ATOM 529 O O . GLU A 1 71 ? 14.044 -0.037 -22.782 1.00 91.38 71 GLU A O 1
ATOM 534 N N . LEU A 1 72 ? 11.975 -0.830 -22.389 1.00 93.44 72 LEU A N 1
ATOM 535 C CA . LEU A 1 72 ? 12.127 -0.901 -20.936 1.00 93.44 72 LEU A CA 1
ATOM 536 C C . LEU A 1 72 ? 13.226 -1.893 -20.526 1.00 93.44 72 LEU A C 1
ATOM 538 O O . LEU A 1 72 ? 14.030 -1.582 -19.649 1.00 93.44 72 LEU A O 1
ATOM 542 N N . LEU A 1 73 ? 13.301 -3.057 -21.181 1.00 92.69 73 LEU A N 1
ATOM 543 C CA . LEU A 1 73 ? 14.352 -4.056 -20.946 1.00 92.69 73 LEU A CA 1
ATOM 544 C C . LEU A 1 73 ? 15.738 -3.592 -21.415 1.00 92.69 73 LEU A C 1
ATOM 546 O O . LEU A 1 73 ? 16.747 -4.095 -20.925 1.00 92.69 73 LEU A O 1
ATOM 550 N N . SER A 1 74 ? 15.796 -2.632 -22.340 1.00 91.12 74 SER A N 1
ATOM 551 C CA . SER A 1 74 ? 17.051 -2.069 -22.851 1.00 91.12 74 SER A CA 1
ATOM 552 C C . SER A 1 74 ? 17.673 -0.999 -21.942 1.00 91.12 74 SER A C 1
ATOM 554 O O . SER A 1 74 ? 18.796 -0.554 -22.201 1.00 91.12 74 SER A O 1
ATOM 556 N N . LEU A 1 75 ? 16.967 -0.561 -20.890 1.00 91.38 75 LEU A N 1
ATOM 557 C CA . LEU A 1 75 ? 17.454 0.502 -20.016 1.00 91.38 75 LEU A CA 1
ATOM 558 C C . LEU A 1 75 ? 18.705 0.069 -19.235 1.00 91.38 75 LEU A C 1
ATOM 560 O O . LEU A 1 75 ? 18.717 -1.000 -18.618 1.00 91.38 75 LEU A O 1
ATOM 564 N N . PRO A 1 76 ? 19.755 0.910 -19.193 1.00 89.44 76 PRO A N 1
ATOM 565 C CA . PRO A 1 76 ? 20.926 0.622 -18.384 1.00 89.44 76 PRO A CA 1
ATOM 566 C C . PRO A 1 76 ? 20.592 0.776 -16.896 1.00 89.44 76 PRO A C 1
ATOM 568 O O . PRO A 1 76 ? 20.034 1.788 -16.473 1.00 89.44 76 PRO A O 1
ATOM 571 N N . LEU A 1 77 ? 20.999 -0.209 -16.094 1.00 88.00 77 LEU A N 1
ATOM 572 C CA . LEU A 1 77 ? 20.912 -0.159 -14.637 1.00 88.00 77 LEU A CA 1
ATOM 573 C C . LEU A 1 77 ? 22.314 0.020 -14.032 1.00 88.00 77 LEU A C 1
ATOM 575 O O . LEU A 1 77 ? 23.207 -0.785 -14.316 1.00 88.00 77 LEU A O 1
ATOM 579 N N . PRO A 1 78 ? 22.540 1.046 -13.192 1.00 84.69 78 PRO A N 1
ATOM 580 C CA . PRO A 1 78 ? 23.803 1.208 -12.482 1.00 84.69 78 PRO A CA 1
ATOM 581 C C . PRO A 1 78 ? 24.101 0.013 -11.568 1.00 84.69 78 PRO A C 1
ATOM 583 O O . PRO A 1 78 ? 23.348 -0.280 -10.641 1.00 84.69 78 PRO A O 1
ATOM 586 N N . ARG A 1 79 ? 25.243 -0.653 -11.780 1.00 82.00 79 ARG A N 1
ATOM 587 C CA . ARG A 1 79 ? 25.643 -1.835 -10.994 1.00 82.00 79 ARG A CA 1
ATOM 588 C C . ARG A 1 79 ? 25.754 -1.552 -9.490 1.00 82.00 79 ARG A C 1
ATOM 590 O O . ARG A 1 79 ? 25.398 -2.414 -8.696 1.00 82.00 79 ARG A O 1
ATOM 597 N N . ALA A 1 80 ? 26.170 -0.343 -9.110 1.00 80.38 80 ALA A N 1
ATOM 598 C CA . ALA A 1 80 ? 26.295 0.082 -7.713 1.00 80.38 80 ALA A CA 1
ATOM 599 C C . ALA A 1 80 ? 24.970 0.010 -6.924 1.00 80.38 80 ALA A C 1
ATOM 601 O O . ALA A 1 80 ? 24.980 -0.161 -5.710 1.00 80.38 80 ALA A O 1
ATOM 602 N N . LEU A 1 81 ? 23.818 0.090 -7.599 1.00 77.69 81 LEU A N 1
ATOM 603 C CA . LEU A 1 81 ? 22.512 -0.027 -6.941 1.00 77.69 81 LEU A CA 1
ATOM 604 C C . LEU A 1 81 ? 22.215 -1.462 -6.499 1.00 77.69 81 LEU A C 1
ATOM 606 O O . LEU A 1 81 ? 21.558 -1.674 -5.483 1.00 77.69 81 LEU A O 1
ATOM 610 N N . ILE A 1 82 ? 22.741 -2.450 -7.226 1.00 76.31 82 ILE A N 1
ATOM 611 C CA . ILE A 1 82 ? 22.612 -3.867 -6.868 1.00 76.31 82 ILE A CA 1
ATOM 612 C C . ILE A 1 82 ? 23.370 -4.149 -5.560 1.00 76.31 82 ILE A C 1
ATOM 614 O O . ILE A 1 82 ? 22.925 -4.958 -4.746 1.00 76.31 82 ILE A O 1
ATOM 618 N N . GLU A 1 83 ? 24.476 -3.442 -5.318 1.00 78.94 83 GLU A N 1
ATOM 619 C CA . GLU A 1 83 ? 25.294 -3.585 -4.105 1.00 78.94 83 GLU A CA 1
ATOM 620 C C . GLU A 1 83 ? 24.583 -3.048 -2.851 1.00 78.94 83 GLU A C 1
ATOM 622 O O . GLU A 1 83 ? 24.760 -3.594 -1.767 1.00 78.94 83 GLU A O 1
ATOM 627 N N . GLN A 1 84 ? 23.713 -2.042 -2.995 1.00 77.56 84 GLN A N 1
ATOM 628 C CA . GLN A 1 84 ? 22.919 -1.460 -1.899 1.00 77.56 84 GLN A CA 1
ATOM 629 C C . GLN A 1 84 ? 21.521 -2.084 -1.767 1.00 77.56 84 GLN A C 1
ATOM 631 O O . GLN A 1 84 ? 20.635 -1.536 -1.104 1.00 77.56 84 GLN A O 1
ATOM 636 N N . SER A 1 85 ? 21.308 -3.242 -2.396 1.00 81.31 85 SER A N 1
ATOM 637 C CA . SER A 1 85 ? 19.974 -3.809 -2.584 1.00 81.31 85 SER A CA 1
ATOM 638 C C . SER A 1 85 ? 19.213 -4.105 -1.302 1.00 81.31 85 SER A C 1
ATOM 640 O O . SER A 1 85 ? 18.008 -3.868 -1.236 1.00 81.31 85 SER A O 1
ATOM 642 N N . SER A 1 86 ? 19.914 -4.555 -0.263 1.00 87.81 86 SER A N 1
ATOM 643 C CA . SER A 1 86 ? 19.294 -4.870 1.023 1.00 87.81 86 SER A CA 1
ATOM 644 C C . SER A 1 86 ? 18.736 -3.631 1.723 1.00 87.81 86 SER A C 1
ATOM 646 O O . SER A 1 86 ? 17.612 -3.671 2.212 1.00 87.81 86 SER A O 1
ATOM 648 N N . ALA A 1 87 ? 19.495 -2.532 1.774 1.00 88.50 87 ALA A N 1
ATOM 649 C CA . ALA A 1 87 ? 19.076 -1.322 2.483 1.00 88.50 87 ALA A CA 1
ATOM 650 C C . ALA A 1 87 ? 17.871 -0.662 1.798 1.00 88.50 87 ALA A C 1
ATOM 652 O O . ALA A 1 87 ? 16.894 -0.313 2.457 1.00 88.50 87 ALA A O 1
ATOM 653 N N . ILE A 1 88 ? 17.910 -0.572 0.464 1.00 89.44 88 ILE A N 1
ATOM 654 C CA . ILE A 1 88 ? 16.805 -0.033 -0.341 1.00 89.44 88 ILE A CA 1
ATOM 655 C C . ILE A 1 88 ? 15.550 -0.895 -0.179 1.00 89.44 88 ILE A C 1
ATOM 657 O O . ILE A 1 88 ? 14.455 -0.365 -0.014 1.00 89.44 88 ILE A O 1
ATOM 661 N N . HIS A 1 89 ? 15.700 -2.222 -0.201 1.00 90.88 89 HIS A N 1
ATOM 662 C CA . HIS A 1 89 ? 14.576 -3.134 -0.021 1.00 90.88 89 HIS A CA 1
ATOM 663 C C . HIS A 1 89 ? 13.904 -2.969 1.348 1.00 90.88 89 HIS A C 1
ATOM 665 O O . HIS A 1 89 ? 12.680 -2.886 1.403 1.00 90.88 89 HIS A O 1
ATOM 671 N N . VAL A 1 90 ? 14.683 -2.873 2.433 1.00 91.44 90 VAL A N 1
ATOM 672 C CA . VAL A 1 90 ? 14.147 -2.648 3.788 1.00 91.44 90 VAL A CA 1
ATOM 673 C C . VAL A 1 90 ? 13.400 -1.319 3.866 1.00 91.44 90 VAL A C 1
ATOM 675 O O . VAL A 1 90 ? 12.271 -1.293 4.349 1.00 91.44 90 VAL A O 1
ATOM 678 N N . ALA A 1 91 ? 13.990 -0.238 3.348 1.00 90.81 91 ALA A N 1
ATOM 679 C CA . ALA A 1 91 ? 13.364 1.081 3.361 1.00 90.81 91 ALA A CA 1
ATOM 680 C C . ALA A 1 91 ? 12.035 1.101 2.587 1.00 90.81 91 ALA A C 1
ATOM 682 O O . ALA A 1 91 ? 11.027 1.553 3.120 1.00 90.81 91 ALA A O 1
ATOM 683 N N . LEU A 1 92 ? 12.005 0.543 1.371 1.00 91.06 92 LEU A N 1
ATOM 684 C CA . LEU A 1 92 ? 10.783 0.480 0.562 1.00 91.06 92 LEU A CA 1
ATOM 685 C C . LEU A 1 92 ? 9.704 -0.412 1.181 1.00 91.06 92 LEU A C 1
ATOM 687 O O . LEU A 1 92 ? 8.522 -0.104 1.073 1.00 91.06 92 LEU A O 1
ATOM 691 N N . LYS A 1 93 ? 10.092 -1.519 1.822 1.00 90.88 93 LYS A N 1
ATOM 692 C CA . LYS A 1 93 ? 9.138 -2.398 2.506 1.00 90.88 93 LYS A CA 1
ATOM 693 C C . LYS A 1 93 ? 8.525 -1.711 3.729 1.00 90.88 93 LYS A C 1
ATOM 695 O O . LYS A 1 93 ? 7.328 -1.846 3.958 1.00 90.88 93 LYS A O 1
ATOM 700 N N . ALA A 1 94 ? 9.325 -0.961 4.488 1.00 90.38 94 ALA A N 1
ATOM 701 C CA . ALA A 1 94 ? 8.832 -0.160 5.606 1.00 90.38 94 ALA A CA 1
ATOM 702 C C . ALA A 1 94 ? 7.902 0.969 5.130 1.00 90.38 94 ALA A C 1
ATOM 704 O O . ALA A 1 94 ? 6.842 1.176 5.716 1.00 90.38 94 ALA A O 1
ATOM 705 N N . GLU A 1 95 ? 8.258 1.656 4.040 1.00 91.19 95 GLU A N 1
ATOM 706 C CA . GLU A 1 95 ? 7.411 2.682 3.421 1.00 91.19 95 GLU A CA 1
ATOM 707 C C . GLU A 1 95 ? 6.054 2.109 2.981 1.00 91.19 95 GLU A C 1
ATOM 709 O O . GLU A 1 95 ? 5.016 2.658 3.348 1.00 91.19 95 GLU A O 1
ATOM 714 N N . ASP A 1 96 ? 6.045 0.984 2.256 1.00 91.19 96 ASP A N 1
ATOM 715 C CA . ASP A 1 96 ? 4.814 0.308 1.822 1.00 91.19 96 ASP A CA 1
ATOM 716 C C . ASP A 1 96 ? 3.940 -0.108 3.017 1.00 91.19 96 ASP A C 1
ATOM 718 O O . ASP A 1 96 ? 2.737 0.168 3.033 1.00 91.19 96 ASP A O 1
ATOM 722 N N . ALA A 1 97 ? 4.543 -0.679 4.065 1.00 90.75 97 ALA A N 1
ATOM 723 C CA . ALA A 1 97 ? 3.831 -1.053 5.283 1.00 90.75 97 ALA A CA 1
ATOM 724 C C . ALA A 1 97 ? 3.183 0.163 5.976 1.00 90.75 97 ALA A C 1
ATOM 726 O O . ALA A 1 97 ? 2.012 0.103 6.362 1.00 90.75 97 ALA A O 1
ATOM 727 N N . CYS A 1 98 ? 3.902 1.287 6.072 1.00 91.88 98 CYS A N 1
ATOM 728 C CA . CYS A 1 98 ? 3.376 2.543 6.610 1.00 91.88 98 CYS A CA 1
ATOM 729 C C . CYS A 1 98 ? 2.218 3.095 5.774 1.00 91.88 98 CYS A C 1
ATOM 731 O O . CYS A 1 98 ? 1.185 3.467 6.331 1.00 91.88 98 CYS A O 1
ATOM 733 N N . LEU A 1 99 ? 2.347 3.128 4.445 1.00 92.69 99 LEU A N 1
ATOM 734 C CA . LEU A 1 99 ? 1.284 3.623 3.565 1.00 92.69 99 LEU A CA 1
ATOM 735 C C . LEU A 1 99 ? 0.009 2.780 3.698 1.00 92.69 99 LEU A C 1
ATOM 737 O O . LEU A 1 99 ? -1.078 3.333 3.876 1.00 92.69 99 LEU A O 1
ATOM 741 N N . ARG A 1 100 ? 0.137 1.448 3.723 1.00 91.94 100 ARG A N 1
ATOM 742 C CA . ARG A 1 100 ? -1.000 0.543 3.965 1.00 91.94 100 ARG A CA 1
ATOM 743 C C . ARG A 1 100 ? -1.622 0.756 5.341 1.00 91.94 100 ARG A C 1
ATOM 745 O O . ARG A 1 100 ? -2.846 0.717 5.474 1.00 91.94 100 ARG A O 1
ATOM 752 N N . ALA A 1 101 ? -0.806 0.971 6.373 1.00 93.81 101 ALA A N 1
ATOM 753 C CA . ALA A 1 101 ? -1.294 1.272 7.715 1.00 93.81 101 ALA A CA 1
ATOM 754 C C . ALA A 1 101 ? -2.105 2.576 7.732 1.00 93.81 101 ALA A C 1
ATOM 756 O O . ALA A 1 101 ? -3.208 2.593 8.275 1.00 93.81 101 ALA A O 1
ATOM 757 N N . VAL A 1 102 ? -1.622 3.633 7.070 1.00 95.00 102 VAL A N 1
ATOM 758 C CA . VAL A 1 102 ? -2.346 4.908 6.937 1.0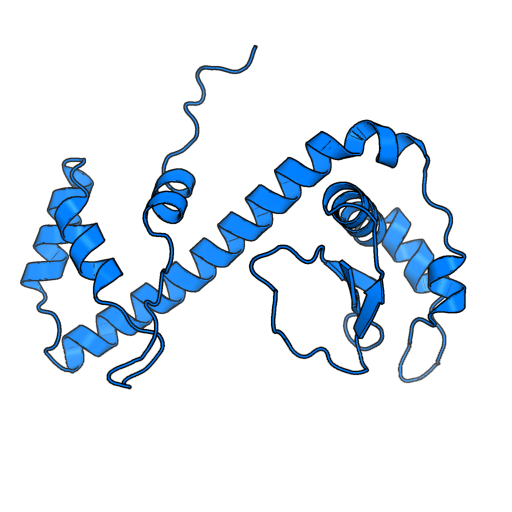0 95.00 102 VAL A CA 1
ATOM 759 C C . VAL A 1 102 ? -3.698 4.706 6.252 1.00 95.00 102 VAL A C 1
ATOM 761 O O . VAL A 1 102 ? -4.717 5.143 6.785 1.00 95.00 102 VAL A O 1
ATOM 764 N N . GLU A 1 103 ? -3.749 4.003 5.120 1.00 94.56 103 GLU A N 1
ATOM 765 C CA . GLU A 1 103 ? -5.010 3.728 4.414 1.00 94.56 103 GLU A CA 1
ATOM 766 C C . GLU A 1 103 ? -6.012 2.957 5.288 1.00 94.56 103 GLU A C 1
ATOM 768 O O . GLU A 1 103 ? -7.207 3.282 5.333 1.00 94.56 103 GLU A O 1
ATOM 773 N N . ARG A 1 104 ? -5.526 1.959 6.035 1.00 94.62 104 ARG A N 1
ATOM 774 C CA . ARG A 1 104 ? -6.337 1.179 6.978 1.00 94.62 104 ARG A CA 1
ATOM 775 C C . ARG A 1 104 ? -6.823 2.026 8.152 1.00 94.62 104 ARG A C 1
ATOM 777 O O . ARG A 1 104 ? -7.976 1.878 8.549 1.00 94.62 104 ARG A O 1
ATOM 784 N N . LEU A 1 105 ? -6.003 2.924 8.691 1.00 95.38 105 LEU A N 1
ATOM 785 C CA . LEU A 1 105 ? -6.383 3.818 9.791 1.00 95.38 105 LEU A CA 1
ATOM 786 C C . LEU A 1 105 ? -7.417 4.857 9.348 1.00 95.38 105 LEU A C 1
ATOM 788 O O . LEU A 1 105 ? -8.400 5.078 10.053 1.00 95.38 105 LEU A O 1
ATOM 792 N N . VAL A 1 106 ? -7.263 5.433 8.153 1.00 96.56 106 VAL A N 1
ATOM 793 C CA . VAL A 1 106 ? -8.268 6.335 7.564 1.00 96.56 106 VAL A CA 1
ATOM 794 C C . VAL A 1 106 ? -9.597 5.603 7.369 1.00 96.56 106 VAL A C 1
ATOM 796 O O . VAL A 1 106 ? -10.657 6.115 7.735 1.00 96.56 106 VAL A O 1
ATOM 799 N N . SER A 1 107 ? -9.544 4.376 6.850 1.00 96.19 107 SER A N 1
ATOM 800 C CA . SER A 1 107 ? -10.731 3.527 6.704 1.00 96.19 107 SER A CA 1
ATOM 801 C C . SER A 1 107 ? -11.346 3.172 8.059 1.00 96.19 107 SER A C 1
ATOM 803 O O . SER A 1 107 ? -12.567 3.158 8.194 1.00 96.19 107 SER A O 1
ATOM 805 N N . SER A 1 108 ? -10.512 2.949 9.077 1.00 96.06 108 SER A N 1
ATOM 806 C CA . SER A 1 108 ? -10.961 2.659 10.438 1.00 96.06 108 SER A CA 1
ATOM 807 C C . SER A 1 108 ? -11.708 3.853 11.014 1.00 96.06 108 SER A C 1
ATOM 809 O O . SER A 1 108 ? -12.829 3.691 11.476 1.00 96.06 108 SER A O 1
ATOM 811 N N . ALA A 1 109 ? -11.155 5.064 10.900 1.00 96.00 109 ALA A N 1
ATOM 812 C CA . ALA A 1 109 ? -11.804 6.284 11.373 1.00 96.00 109 ALA A CA 1
ATOM 813 C C . ALA A 1 109 ? -13.196 6.474 10.751 1.00 96.00 109 ALA A C 1
ATOM 815 O O . ALA A 1 109 ? -14.150 6.809 11.452 1.00 96.00 109 ALA A O 1
ATOM 816 N N . LYS A 1 110 ? -13.330 6.194 9.448 1.00 96.50 110 LYS A N 1
ATOM 817 C CA . LYS A 1 110 ? -14.625 6.207 8.763 1.00 96.50 110 LYS A CA 1
ATOM 818 C C . LYS A 1 110 ? -15.589 5.163 9.345 1.00 96.50 110 LYS A C 1
ATOM 820 O O . LYS A 1 110 ? -16.707 5.518 9.710 1.00 96.50 110 LYS A O 1
ATOM 825 N N . LEU A 1 111 ? -15.159 3.903 9.459 1.00 95.69 111 LEU A N 1
ATOM 826 C CA . LEU A 1 111 ? -16.013 2.821 9.965 1.00 95.69 111 LEU A CA 1
ATOM 827 C C . LEU A 1 111 ? -16.418 3.012 11.427 1.00 95.69 111 LEU A C 1
ATOM 829 O O . LEU A 1 111 ? -17.523 2.634 11.794 1.00 95.69 111 LEU A O 1
ATOM 833 N N . LEU A 1 112 ? -15.566 3.608 12.263 1.00 96.12 112 LEU A N 1
ATOM 834 C CA . LEU A 1 112 ? -15.914 3.894 13.657 1.00 96.12 112 LEU A CA 1
ATOM 835 C C . LEU A 1 112 ? -17.113 4.843 13.746 1.00 96.12 112 LEU A C 1
ATOM 837 O O . LEU A 1 112 ? -18.005 4.620 14.560 1.00 96.12 112 LEU A O 1
ATOM 841 N N . VAL A 1 113 ? -17.175 5.857 12.878 1.00 95.88 113 VAL A N 1
ATOM 842 C CA . VAL A 1 113 ? -18.331 6.764 12.800 1.00 95.88 113 VAL A CA 1
ATOM 843 C C . VAL A 1 113 ? -19.577 6.025 12.313 1.00 95.88 113 VAL A C 1
ATOM 845 O O . VAL A 1 113 ? -20.647 6.192 12.892 1.00 95.88 113 VAL A O 1
ATOM 848 N N . GLU A 1 114 ? -19.450 5.180 11.290 1.00 94.88 114 GLU A N 1
ATOM 849 C CA . GLU A 1 114 ? -20.570 4.369 10.791 1.00 94.88 114 GLU A CA 1
ATOM 850 C C . GLU A 1 114 ? -21.095 3.409 11.872 1.00 94.88 114 GLU A C 1
ATOM 852 O O . GLU A 1 114 ? -22.296 3.344 12.112 1.00 94.88 114 GLU A O 1
ATOM 857 N N . TYR A 1 115 ? -20.205 2.736 12.605 1.00 95.19 115 TYR A N 1
ATOM 858 C CA . TYR A 1 115 ? -20.574 1.812 13.680 1.00 95.19 115 TYR A CA 1
ATOM 859 C C . TYR A 1 115 ? -21.221 2.523 14.874 1.00 95.19 115 TYR A C 1
ATOM 861 O O . TYR A 1 115 ? -22.112 1.943 15.497 1.00 95.19 115 TYR A O 1
ATOM 869 N N . LEU A 1 116 ? -20.813 3.758 15.188 1.00 95.56 116 LEU A N 1
ATOM 870 C CA . LEU A 1 116 ? -21.494 4.597 16.180 1.00 95.56 116 LEU A CA 1
ATOM 871 C C . LEU A 1 116 ? -22.922 4.936 15.740 1.00 95.56 116 LEU A C 1
ATOM 873 O O . LEU A 1 116 ? -23.851 4.826 16.538 1.00 95.56 116 LEU A O 1
ATOM 877 N N . ILE A 1 117 ? -23.106 5.332 14.475 1.00 95.12 117 ILE A N 1
ATOM 878 C CA . ILE A 1 117 ? -24.425 5.681 13.924 1.00 95.12 117 ILE A CA 1
ATOM 879 C C . ILE A 1 117 ? -25.346 4.456 13.915 1.00 95.12 117 ILE A C 1
ATOM 881 O O . ILE A 1 117 ? -26.508 4.557 14.309 1.00 95.12 117 ILE A O 1
ATOM 885 N N . ASP A 1 118 ? -24.817 3.296 13.528 1.00 93.50 118 ASP A N 1
ATOM 886 C CA . ASP A 1 118 ? -25.553 2.032 13.478 1.00 93.50 118 ASP A CA 1
ATOM 887 C C . ASP A 1 118 ? -25.765 1.395 14.865 1.00 93.50 118 ASP A C 1
ATOM 889 O O . ASP A 1 118 ? -26.423 0.358 14.978 1.00 93.50 118 ASP A O 1
ATOM 893 N N . GLY A 1 119 ? -25.192 1.970 15.930 1.00 92.94 119 GLY A N 1
ATOM 894 C CA . GLY A 1 119 ? -25.265 1.436 17.293 1.00 92.94 119 GLY A CA 1
ATOM 895 C C . GLY A 1 119 ? -24.500 0.122 17.501 1.00 92.94 119 GLY A C 1
ATOM 896 O O . GLY A 1 119 ? -24.733 -0.573 18.490 1.00 92.94 119 GLY A O 1
ATOM 897 N N . ARG A 1 120 ? -23.591 -0.235 16.584 1.00 91.75 120 ARG A N 1
ATOM 898 C CA . ARG A 1 120 ? -22.682 -1.393 16.704 1.00 91.75 120 ARG A CA 1
ATOM 899 C C . ARG A 1 120 ? -21.537 -1.129 17.688 1.00 91.75 120 ARG A C 1
ATOM 901 O O . ARG A 1 120 ? -20.918 -2.073 18.170 1.00 91.75 120 ARG A O 1
ATOM 908 N N . LEU A 1 121 ? -21.261 0.143 17.963 1.00 93.81 121 LEU A N 1
ATOM 909 C CA . LEU A 1 121 ? -20.262 0.635 18.905 1.00 93.81 121 LEU A CA 1
ATOM 910 C C . LEU A 1 121 ? -20.870 1.791 19.706 1.00 93.81 121 LEU A C 1
ATOM 912 O O . LEU A 1 121 ? -21.666 2.554 19.161 1.00 93.81 121 LEU A O 1
ATOM 916 N N . SER A 1 122 ? -20.499 1.948 20.978 1.00 94.81 122 SER A N 1
ATOM 917 C CA . SER A 1 122 ? -20.922 3.097 21.785 1.00 94.81 122 SER A CA 1
ATOM 918 C C . SER A 1 122 ? -19.801 4.123 21.973 1.00 94.81 122 SER A C 1
ATOM 920 O O . SER A 1 122 ? -18.613 3.799 21.931 1.00 94.81 122 SER A O 1
ATOM 922 N N . GLU A 1 123 ? -20.166 5.377 22.257 1.00 94.88 123 GLU A N 1
ATOM 923 C CA . GLU A 1 123 ? -19.189 6.414 22.624 1.00 94.88 123 GLU A CA 1
ATOM 924 C C . GLU A 1 123 ? -18.384 6.028 23.875 1.00 94.88 123 GLU A C 1
ATOM 926 O O . GLU A 1 123 ? -17.203 6.355 23.984 1.00 94.88 123 GLU A O 1
ATOM 931 N N . ALA A 1 124 ? -18.998 5.295 24.811 1.00 94.75 124 ALA A N 1
ATOM 932 C CA . ALA A 1 124 ? -18.329 4.827 26.020 1.00 94.75 124 ALA A CA 1
ATOM 933 C C . ALA A 1 124 ? -17.183 3.852 25.704 1.00 94.75 124 ALA A C 1
ATOM 935 O O . ALA A 1 124 ? -16.138 3.929 26.354 1.00 94.75 124 ALA A O 1
ATOM 936 N N . ASP A 1 125 ? -17.349 2.997 24.690 1.00 93.19 125 ASP A N 1
ATOM 937 C CA . ASP A 1 125 ? -16.313 2.057 24.247 1.00 93.19 125 ASP A CA 1
ATOM 938 C C . ASP A 1 125 ? -15.106 2.805 23.670 1.00 93.19 125 ASP A C 1
ATOM 940 O O . ASP A 1 125 ? -13.965 2.519 24.035 1.00 93.19 125 ASP A O 1
ATOM 944 N N . LEU A 1 126 ? -15.348 3.828 22.842 1.00 93.56 126 LEU A N 1
ATOM 945 C CA . LEU A 1 126 ? -14.286 4.674 22.286 1.00 93.56 126 LEU A CA 1
ATOM 946 C C . LEU A 1 126 ? -13.563 5.484 23.361 1.00 93.56 126 LEU A C 1
ATOM 948 O O . LEU A 1 126 ? -12.337 5.573 23.352 1.00 93.56 126 LEU A O 1
ATOM 952 N N . ILE A 1 127 ? -14.302 6.044 24.321 1.00 95.44 127 ILE A N 1
ATOM 953 C CA . ILE A 1 127 ? -13.709 6.765 25.453 1.00 95.44 127 ILE A CA 1
ATOM 954 C C . ILE A 1 127 ? -12.847 5.818 26.297 1.00 95.44 127 ILE A C 1
ATOM 956 O O . ILE A 1 127 ? -11.774 6.210 26.760 1.00 95.44 127 ILE A O 1
ATOM 960 N N . ALA A 1 128 ? -13.299 4.581 26.517 1.00 94.62 128 ALA A N 1
ATOM 961 C CA . ALA A 1 128 ? -12.536 3.576 27.249 1.00 94.62 128 ALA A CA 1
ATOM 962 C C . ALA A 1 128 ? -11.264 3.163 26.493 1.00 94.62 128 ALA A C 1
ATOM 964 O O . ALA A 1 128 ? -10.200 3.088 27.111 1.00 94.62 128 ALA A O 1
ATOM 965 N N . ALA A 1 129 ? -11.355 2.959 25.175 1.00 94.94 129 ALA A N 1
ATOM 966 C CA . ALA A 1 129 ? -10.209 2.678 24.314 1.00 94.94 129 ALA A CA 1
ATOM 967 C C . ALA A 1 129 ? -9.179 3.817 24.351 1.00 94.94 129 ALA A C 1
ATOM 969 O O . ALA A 1 129 ? -8.013 3.568 24.657 1.00 94.94 129 ALA A O 1
ATOM 970 N N . GLN A 1 130 ? -9.621 5.065 24.170 1.00 94.19 130 GLN A N 1
ATOM 971 C CA . GLN A 1 130 ? -8.760 6.250 24.210 1.00 94.19 130 GLN A CA 1
ATOM 972 C C . GLN A 1 130 ? -8.036 6.396 25.557 1.00 94.19 130 GLN A C 1
ATOM 974 O O . GLN A 1 130 ? -6.817 6.543 25.599 1.00 94.19 130 GLN A O 1
ATOM 979 N N . LYS A 1 131 ? -8.763 6.290 26.677 1.00 95.38 131 LYS A N 1
ATOM 980 C CA . LYS A 1 131 ? -8.156 6.341 28.020 1.00 95.38 131 LYS A CA 1
ATOM 981 C C . LYS A 1 131 ? -7.185 5.188 28.264 1.00 95.38 131 LYS A C 1
ATOM 983 O O . LYS A 1 131 ? -6.203 5.351 28.984 1.00 95.38 131 LYS A O 1
ATOM 988 N N . GLY A 1 132 ? -7.476 4.014 27.702 1.00 94.81 132 GLY A N 1
ATOM 989 C CA . GLY A 1 132 ? -6.578 2.866 27.726 1.00 94.81 132 GLY A CA 1
ATOM 990 C C . GLY A 1 132 ? -5.255 3.187 27.040 1.00 94.81 132 GLY A C 1
ATOM 991 O O . GLY A 1 132 ? -4.206 3.024 27.665 1.00 94.81 132 GLY A O 1
ATOM 992 N N . LEU A 1 133 ? -5.313 3.706 25.810 1.00 92.69 133 LEU A N 1
ATOM 993 C CA . LEU A 1 133 ? -4.134 4.091 25.031 1.00 92.69 133 LEU A CA 1
ATOM 994 C C . LEU A 1 133 ? -3.274 5.124 25.765 1.00 92.69 133 LEU A C 1
ATOM 996 O O . LEU A 1 133 ? -2.066 4.934 25.881 1.00 92.69 133 LEU A O 1
ATOM 1000 N N . GLU A 1 134 ? -3.893 6.162 26.331 1.00 92.50 134 GLU A N 1
ATOM 1001 C CA . GLU A 1 134 ? -3.204 7.189 27.131 1.00 92.50 134 GLU A CA 1
ATOM 1002 C C . GLU A 1 134 ? -2.520 6.610 28.381 1.00 92.50 134 GLU A C 1
ATOM 1004 O O . GLU A 1 134 ? -1.499 7.123 28.834 1.00 92.50 134 GLU A O 1
ATOM 1009 N N . ALA A 1 135 ? -3.053 5.514 28.924 1.00 93.69 135 ALA A N 1
ATOM 1010 C CA . ALA A 1 135 ? -2.465 4.770 30.035 1.00 93.69 135 ALA A CA 1
ATOM 1011 C C . ALA A 1 135 ? -1.477 3.670 29.589 1.00 93.69 135 ALA A C 1
ATOM 1013 O O . ALA A 1 135 ? -1.065 2.854 30.418 1.00 93.69 135 ALA A O 1
ATOM 1014 N N . GLY A 1 136 ? -1.126 3.603 28.299 1.00 91.31 136 GLY A N 1
ATOM 1015 C CA . GLY A 1 136 ? -0.227 2.595 27.727 1.00 91.31 136 GLY A CA 1
ATOM 1016 C C . GLY A 1 136 ? -0.845 1.201 27.560 1.00 91.31 136 GLY A C 1
ATOM 1017 O O . GLY A 1 136 ? -0.124 0.233 27.328 1.00 91.31 136 GLY A O 1
ATOM 1018 N N . LYS A 1 137 ? -2.170 1.062 27.687 1.00 93.69 137 LYS A N 1
ATOM 1019 C CA . LYS A 1 137 ? -2.900 -0.207 27.529 1.00 93.69 137 LYS A CA 1
ATOM 1020 C C . LYS A 1 137 ? -3.615 -0.254 26.185 1.00 93.69 137 LYS A C 1
ATOM 1022 O O . LYS A 1 137 ? -4.435 0.604 25.881 1.00 93.69 137 LYS A O 1
ATOM 1027 N N . ARG A 1 138 ? -3.363 -1.305 25.405 1.00 93.31 138 ARG A N 1
ATOM 1028 C CA . ARG A 1 138 ? -3.888 -1.432 24.033 1.00 93.31 138 ARG A CA 1
ATOM 1029 C C . ARG A 1 138 ? -5.086 -2.358 23.894 1.00 93.31 138 ARG A C 1
ATOM 1031 O O . ARG A 1 138 ? -5.669 -2.400 22.824 1.00 93.31 138 ARG A O 1
ATOM 1038 N N . ASP A 1 139 ? -5.475 -3.079 24.941 1.00 94.56 139 ASP A N 1
ATOM 1039 C CA . ASP A 1 139 ? -6.471 -4.156 24.834 1.00 94.56 139 ASP A CA 1
ATOM 1040 C C . ASP A 1 139 ? -7.835 -3.666 24.326 1.00 94.56 139 ASP A C 1
ATOM 1042 O O . ASP A 1 139 ? -8.437 -4.286 23.452 1.00 94.56 139 ASP A O 1
ATOM 1046 N N . ALA A 1 140 ? -8.305 -2.528 24.846 1.00 93.62 140 ALA A N 1
ATOM 1047 C CA . ALA A 1 140 ? -9.586 -1.948 24.449 1.00 93.62 140 ALA A CA 1
ATOM 1048 C C . ALA A 1 140 ? -9.552 -1.402 23.012 1.00 93.62 140 ALA A C 1
ATOM 1050 O O . ALA A 1 140 ? -10.472 -1.657 22.241 1.00 93.62 140 ALA A O 1
ATOM 1051 N N . ASP A 1 141 ? -8.473 -0.717 22.630 1.00 95.75 141 ASP A N 1
ATOM 1052 C CA . ASP A 1 141 ? -8.281 -0.221 21.263 1.00 95.75 141 ASP A CA 1
ATOM 1053 C C . ASP A 1 141 ? -8.151 -1.374 20.255 1.00 95.75 141 ASP A C 1
ATOM 1055 O O . ASP A 1 141 ? -8.833 -1.399 19.231 1.00 95.75 141 ASP A O 1
ATOM 1059 N N . ARG A 1 142 ? -7.387 -2.414 20.608 1.00 95.69 142 ARG A N 1
ATOM 1060 C CA . ARG A 1 142 ? -7.284 -3.660 19.839 1.00 95.69 142 ARG A CA 1
ATOM 1061 C C . ARG A 1 142 ? -8.642 -4.300 19.618 1.00 95.69 142 ARG A C 1
ATOM 1063 O O . ARG A 1 142 ? -8.940 -4.681 18.491 1.00 95.69 142 ARG A O 1
ATOM 1070 N N . ALA A 1 143 ? -9.467 -4.405 20.659 1.00 94.62 143 ALA A N 1
ATOM 1071 C CA . ALA A 1 143 ? -10.804 -4.976 20.541 1.00 94.62 143 ALA A CA 1
ATOM 1072 C C . ALA A 1 143 ? -11.691 -4.162 19.584 1.00 94.62 143 ALA A C 1
ATOM 1074 O O . ALA A 1 143 ? -12.393 -4.742 18.752 1.00 94.62 143 ALA A O 1
ATOM 1075 N N . VAL A 1 144 ? -11.611 -2.828 19.652 1.00 95.00 144 VAL A N 1
ATOM 1076 C CA . VAL A 1 144 ? -12.325 -1.928 18.737 1.00 95.00 144 VAL A CA 1
ATOM 1077 C C . VAL A 1 144 ? -11.857 -2.142 17.297 1.00 95.00 144 VAL A C 1
ATOM 1079 O O . VAL A 1 144 ? -12.680 -2.462 16.439 1.00 95.00 144 VAL A O 1
ATOM 1082 N N . LEU A 1 145 ? -10.554 -2.055 17.018 1.00 95.56 145 LEU A N 1
ATOM 1083 C CA . LEU A 1 145 ? -10.015 -2.229 15.664 1.00 95.56 145 LEU A CA 1
ATOM 1084 C C . LEU A 1 145 ? -10.264 -3.639 15.108 1.00 95.56 145 LEU A C 1
ATOM 1086 O O . LEU A 1 145 ? -10.588 -3.795 13.930 1.00 95.56 145 LEU A O 1
ATOM 1090 N N . GLN A 1 146 ? -10.193 -4.671 15.95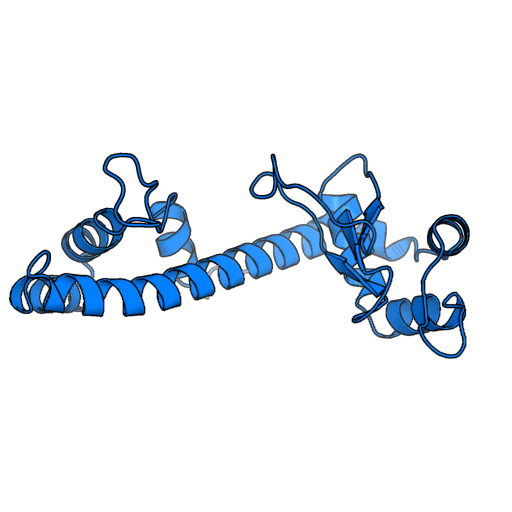4 1.00 94.25 146 GLN A N 1
ATOM 1091 C CA . GLN A 1 146 ? -10.479 -6.057 15.578 1.00 94.25 146 GLN A CA 1
ATOM 1092 C C . GLN A 1 146 ? -11.954 -6.280 15.221 1.00 94.25 146 GLN A C 1
ATOM 1094 O O . GLN A 1 146 ? -12.270 -7.242 14.518 1.00 94.25 146 GLN A O 1
ATOM 1099 N N . SER A 1 147 ? -12.871 -5.421 15.673 1.00 92.69 147 SER A N 1
ATOM 1100 C CA . SER A 1 147 ? -14.295 -5.504 15.319 1.00 92.69 147 SER A CA 1
ATOM 1101 C C . SER A 1 147 ? -14.608 -4.969 13.913 1.00 92.69 147 SER A C 1
ATOM 1103 O O . SER A 1 147 ? -15.642 -5.314 13.335 1.00 92.69 147 SER A O 1
ATOM 1105 N N . LEU A 1 148 ? -13.711 -4.167 13.328 1.00 94.50 148 LEU A N 1
ATOM 1106 C CA . LEU A 1 148 ? -13.920 -3.515 12.035 1.00 94.50 148 LEU A CA 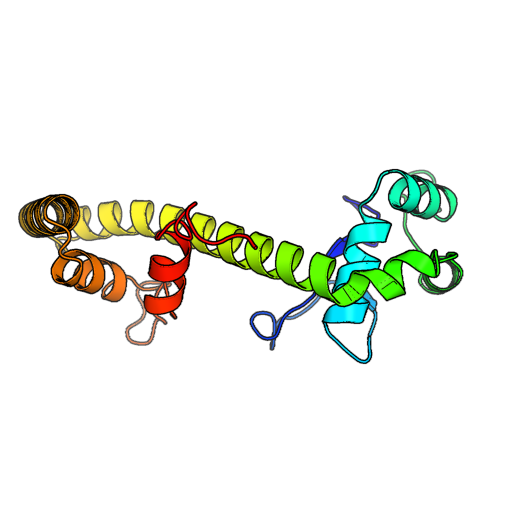1
ATOM 1107 C C . LEU A 1 148 ? -13.805 -4.509 10.872 1.00 94.50 148 LEU A C 1
ATOM 1109 O O . LEU A 1 148 ? -12.953 -5.405 10.867 1.00 94.50 148 LEU A O 1
ATOM 1113 N N . ARG A 1 149 ? -14.673 -4.369 9.867 1.00 94.31 149 ARG A N 1
ATOM 1114 C CA . ARG A 1 149 ? -14.807 -5.308 8.740 1.00 94.31 149 ARG A CA 1
ATOM 1115 C C . ARG A 1 149 ? -14.740 -4.585 7.400 1.00 94.31 149 ARG A C 1
ATOM 1117 O O . ARG A 1 149 ? -15.190 -3.450 7.284 1.00 94.31 149 ARG A O 1
ATOM 1124 N N . GLN A 1 150 ? -14.211 -5.250 6.373 1.00 89.50 150 GLN A N 1
ATOM 1125 C CA . GLN A 1 150 ? -14.224 -4.749 4.993 1.00 89.50 150 GLN A CA 1
ATOM 1126 C C . GLN A 1 150 ? -15.588 -5.027 4.334 1.00 89.50 150 GLN A C 1
ATOM 1128 O O . GLN A 1 150 ? -15.699 -5.838 3.415 1.00 89.50 150 GLN A O 1
ATOM 1133 N N . GLY A 1 151 ? -16.636 -4.372 4.842 1.00 88.12 151 GLY A N 1
ATOM 1134 C CA . GLY A 1 151 ? -18.024 -4.499 4.382 1.00 88.12 151 GLY A CA 1
ATOM 1135 C C . GLY A 1 151 ? -18.967 -5.138 5.407 1.00 88.12 151 GLY A C 1
ATOM 1136 O O . GLY A 1 151 ? -18.542 -5.595 6.464 1.00 88.12 151 GLY A O 1
ATOM 1137 N N . ASP A 1 152 ? -20.260 -5.177 5.073 1.00 80.50 152 ASP A N 1
ATOM 1138 C CA . ASP A 1 152 ? -21.345 -5.612 5.975 1.00 80.50 152 ASP A CA 1
ATOM 1139 C C . ASP A 1 152 ? -21.684 -7.112 5.909 1.00 80.50 152 ASP A C 1
ATOM 1141 O O . ASP A 1 152 ? -22.604 -7.583 6.581 1.00 80.50 152 ASP A O 1
ATOM 1145 N N . GLY A 1 153 ? -20.982 -7.884 5.077 1.00 82.56 153 GLY A N 1
ATOM 1146 C CA . GLY A 1 153 ? -21.204 -9.327 4.971 1.00 82.56 153 GLY A CA 1
ATOM 1147 C C . GLY A 1 153 ? -20.793 -10.070 6.248 1.00 82.56 153 GLY A C 1
ATOM 1148 O O . GLY A 1 153 ? -19.804 -9.714 6.881 1.00 82.56 153 GLY A O 1
ATOM 1149 N N . ALA A 1 154 ? -21.507 -11.148 6.593 1.00 77.12 154 ALA A N 1
ATOM 1150 C CA . ALA A 1 154 ? -21.188 -11.975 7.766 1.00 77.12 154 ALA A CA 1
ATOM 1151 C C . ALA A 1 154 ? -19.756 -12.553 7.731 1.00 77.12 154 ALA A C 1
ATOM 1153 O O . ALA A 1 154 ? -19.125 -12.686 8.776 1.00 77.12 154 ALA A O 1
ATOM 1154 N N . ASP A 1 155 ? -19.238 -12.814 6.526 1.00 86.19 155 ASP A N 1
ATOM 1155 C CA . ASP A 1 155 ? -17.887 -13.332 6.277 1.00 86.19 155 ASP A CA 1
ATOM 1156 C C . ASP A 1 155 ? -16.907 -12.242 5.804 1.00 86.19 155 ASP A C 1
ATOM 1158 O O . ASP A 1 155 ? -15.861 -12.546 5.224 1.00 86.19 155 ASP A O 1
ATOM 1162 N N . ALA A 1 156 ? -17.242 -10.959 5.988 1.00 90.12 156 ALA A N 1
ATOM 1163 C CA . ALA A 1 156 ? -16.353 -9.873 5.595 1.00 90.12 156 ALA A CA 1
ATOM 1164 C C . ALA A 1 156 ? -15.010 -9.995 6.344 1.00 90.12 156 ALA A C 1
ATOM 1166 O O . ALA A 1 156 ? -14.998 -10.207 7.561 1.00 90.12 156 ALA A O 1
ATOM 1167 N N . PRO A 1 157 ? -13.864 -9.863 5.653 1.00 90.75 157 PRO A N 1
ATOM 1168 C CA . PRO A 1 157 ? -12.572 -9.971 6.309 1.00 90.75 157 PRO A CA 1
ATOM 1169 C C . PRO A 1 157 ? -12.357 -8.794 7.275 1.00 90.75 157 PRO A C 1
ATOM 1171 O O . PRO A 1 157 ? -12.983 -7.735 7.126 1.00 90.75 157 PRO A O 1
ATOM 1174 N N . PRO A 1 158 ? -11.477 -8.947 8.280 1.00 93.44 158 PRO A N 1
ATOM 1175 C CA . PRO A 1 158 ? -11.113 -7.841 9.157 1.00 93.44 158 PRO A CA 1
ATOM 1176 C C . PRO A 1 158 ? -10.524 -6.681 8.349 1.00 93.44 158 PRO A C 1
ATOM 1178 O O . PRO A 1 158 ? -9.780 -6.896 7.390 1.00 93.44 158 PRO A O 1
ATOM 1181 N N . LEU A 1 159 ? -10.834 -5.441 8.745 1.00 94.25 159 LEU A N 1
ATOM 1182 C CA . LEU A 1 159 ? -10.261 -4.260 8.090 1.00 94.25 159 LEU A CA 1
ATOM 1183 C C . LEU A 1 159 ? -8.732 -4.249 8.206 1.00 94.25 159 LEU A C 1
ATOM 1185 O O . LEU A 1 159 ? -8.039 -4.016 7.214 1.00 94.25 159 LEU A O 1
ATOM 1189 N N . ILE A 1 160 ? -8.228 -4.541 9.406 1.00 94.62 160 ILE A N 1
ATOM 1190 C CA . ILE A 1 160 ? -6.805 -4.685 9.700 1.00 94.62 160 ILE A CA 1
ATOM 1191 C C . ILE A 1 160 ? -6.538 -6.169 9.991 1.00 94.62 160 ILE A C 1
ATOM 1193 O O . ILE A 1 160 ? -6.904 -6.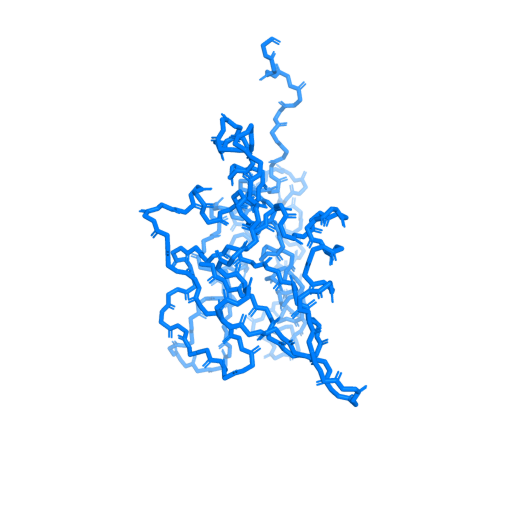645 11.065 1.00 94.62 160 ILE A O 1
ATOM 1197 N N . PRO A 1 161 ? -5.947 -6.919 9.045 1.00 89.62 161 PRO A N 1
ATOM 1198 C CA . PRO A 1 161 ? -5.689 -8.347 9.227 1.00 89.62 161 PRO A CA 1
ATOM 1199 C C . PRO A 1 161 ? -4.556 -8.624 10.221 1.00 89.62 161 PRO A C 1
ATOM 1201 O O . PRO A 1 161 ? -4.621 -9.606 10.953 1.00 89.62 161 PRO A O 1
ATOM 1204 N N . ASP A 1 162 ? -3.552 -7.746 10.267 1.00 92.06 162 ASP A N 1
ATOM 1205 C CA . ASP A 1 162 ? -2.414 -7.832 11.179 1.00 92.06 162 ASP A CA 1
ATOM 1206 C C . ASP A 1 162 ? -2.376 -6.599 12.090 1.00 92.06 162 ASP A C 1
ATOM 1208 O O . ASP A 1 162 ? -1.912 -5.524 11.702 1.00 92.06 162 ASP A O 1
ATOM 1212 N N . LEU A 1 163 ? -2.927 -6.749 13.297 1.00 93.56 163 LEU A N 1
ATOM 1213 C CA . LEU A 1 163 ? -2.882 -5.706 14.320 1.00 93.56 163 LEU A CA 1
ATOM 1214 C C . LEU A 1 163 ? -1.501 -5.612 14.969 1.00 93.56 163 LEU A C 1
ATOM 1216 O O . LEU A 1 163 ? -1.092 -4.515 15.333 1.00 93.56 163 LEU A O 1
ATOM 1220 N N . ASP A 1 164 ? -0.778 -6.723 15.111 1.00 93.19 164 ASP A N 1
ATOM 1221 C CA . ASP A 1 164 ? 0.549 -6.712 15.728 1.00 93.19 164 ASP A CA 1
ATOM 1222 C C . ASP A 1 164 ? 1.529 -5.908 14.874 1.00 93.19 164 ASP A C 1
ATOM 1224 O O . ASP A 1 164 ? 2.194 -5.014 15.398 1.00 93.19 164 ASP A O 1
ATOM 1228 N N . GLY A 1 165 ? 1.531 -6.137 13.559 1.00 91.00 165 GLY A N 1
ATOM 1229 C CA . GLY A 1 165 ? 2.295 -5.339 12.605 1.00 91.00 165 GLY A CA 1
ATOM 1230 C C . GLY A 1 165 ? 1.893 -3.864 12.603 1.00 91.00 165 GLY A C 1
ATOM 1231 O O . GLY A 1 165 ? 2.767 -3.003 12.562 1.00 91.00 165 GLY A O 1
ATOM 1232 N N . LEU A 1 166 ? 0.596 -3.545 12.724 1.00 93.31 166 LEU A N 1
ATOM 1233 C CA . LEU A 1 166 ? 0.148 -2.152 12.836 1.00 93.31 166 LEU A CA 1
ATOM 1234 C C . LEU A 1 166 ? 0.739 -1.467 14.074 1.00 93.31 166 LEU A C 1
ATOM 1236 O O . LEU A 1 166 ? 1.299 -0.382 13.958 1.00 93.31 166 LEU A O 1
ATOM 1240 N N . TYR A 1 167 ? 0.630 -2.081 15.253 1.00 93.12 16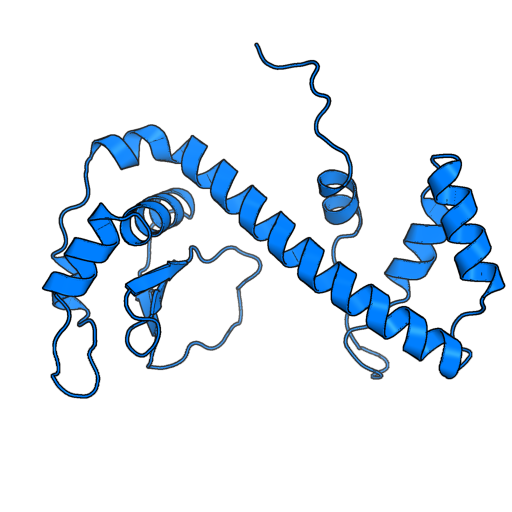7 TYR A N 1
ATOM 1241 C CA . TYR A 1 167 ? 1.175 -1.473 16.468 1.00 93.12 167 TYR A CA 1
ATOM 1242 C C . TYR A 1 167 ? 2.699 -1.404 16.450 1.00 93.12 167 TYR A C 1
ATOM 1244 O O . TYR A 1 167 ? 3.238 -0.410 16.915 1.00 93.12 167 TYR A O 1
ATOM 1252 N N . ALA A 1 168 ? 3.379 -2.388 15.860 1.00 91.75 168 ALA A N 1
ATOM 1253 C CA . ALA A 1 168 ? 4.827 -2.342 15.685 1.00 91.75 168 ALA A CA 1
ATOM 1254 C C . ALA A 1 168 ? 5.291 -1.181 14.785 1.00 91.75 168 ALA A C 1
ATOM 1256 O O . ALA A 1 168 ? 6.410 -0.715 14.947 1.00 91.75 168 ALA A O 1
ATOM 1257 N N . LEU A 1 169 ? 4.452 -0.712 13.849 1.00 90.56 169 LEU A N 1
ATOM 1258 C CA . LEU A 1 169 ? 4.726 0.488 13.042 1.00 90.56 169 LEU A CA 1
ATOM 1259 C C . LEU A 1 169 ? 4.442 1.794 13.796 1.00 90.56 169 LEU A C 1
ATOM 1261 O O . LEU A 1 169 ? 5.046 2.817 13.490 1.00 90.56 169 LEU A O 1
ATOM 1265 N N . LEU A 1 170 ? 3.477 1.777 14.722 1.00 88.50 170 LEU A N 1
ATOM 1266 C CA . LEU A 1 170 ? 3.112 2.936 15.544 1.00 88.50 170 LEU A CA 1
ATOM 1267 C C . LEU A 1 170 ? 4.066 3.137 16.721 1.00 88.50 170 LEU A C 1
ATOM 1269 O O . LEU A 1 170 ? 4.231 4.259 17.195 1.00 88.50 170 LEU A O 1
ATOM 1273 N N . ASP A 1 171 ? 4.660 2.050 17.200 1.00 86.88 171 ASP A N 1
ATOM 1274 C CA . ASP A 1 171 ? 5.792 2.097 18.105 1.00 86.88 171 ASP A CA 1
ATOM 1275 C C . ASP A 1 171 ? 6.988 2.634 17.321 1.00 86.88 171 ASP A C 1
ATOM 1277 O O . ASP A 1 171 ? 7.511 1.962 16.432 1.00 86.88 171 ASP A O 1
ATOM 1281 N N . GLU A 1 172 ? 7.409 3.867 17.614 1.00 62.72 172 GLU A N 1
ATOM 1282 C CA . GLU A 1 172 ? 8.683 4.359 17.096 1.00 62.72 172 GLU A CA 1
ATOM 1283 C C . GLU A 1 172 ? 9.780 3.341 17.458 1.00 62.72 172 GLU A C 1
ATOM 1285 O O . GLU A 1 172 ? 9.810 2.849 18.594 1.00 62.72 172 GLU A O 1
ATOM 1290 N N . PRO A 1 173 ? 10.691 2.992 16.532 1.00 56.25 173 PRO A N 1
ATOM 1291 C CA . PRO A 1 173 ? 11.897 2.299 16.940 1.00 56.25 173 PRO A CA 1
ATOM 1292 C C . PRO A 1 173 ? 12.612 3.229 17.919 1.00 56.25 173 PRO A C 1
ATOM 1294 O O . PRO A 1 173 ? 12.913 4.361 17.546 1.00 56.25 173 PRO A O 1
ATOM 1297 N N . ASP A 1 174 ? 12.844 2.773 19.156 1.00 43.00 174 ASP A N 1
ATOM 1298 C CA . ASP A 1 174 ? 13.633 3.498 20.159 1.00 43.00 174 ASP A CA 1
ATOM 1299 C C . ASP A 1 174 ? 14.801 4.218 19.458 1.00 43.00 174 ASP A C 1
ATOM 1301 O O . ASP A 1 174 ? 15.701 3.561 18.921 1.00 43.00 174 ASP A O 1
ATOM 1305 N N . GLU A 1 175 ? 14.832 5.556 19.482 1.00 43.00 175 GLU A N 1
ATOM 1306 C CA . GLU A 1 175 ? 15.947 6.381 18.977 1.00 43.00 175 GLU A CA 1
ATOM 1307 C C . GLU A 1 175 ? 17.262 6.165 19.785 1.00 43.00 175 GLU A C 1
ATOM 1309 O O . GLU A 1 175 ? 18.141 7.022 19.838 1.00 43.00 175 GLU A O 1
ATOM 1314 N N . GLY A 1 176 ? 17.432 5.009 20.437 1.00 42.75 176 GLY A N 1
ATOM 1315 C CA . GLY A 1 176 ? 18.501 4.688 21.382 1.00 42.75 176 GLY A CA 1
ATOM 1316 C C . GLY A 1 176 ? 19.366 3.471 21.038 1.00 42.75 176 GLY A C 1
ATOM 1317 O O . GLY A 1 176 ? 20.146 3.039 21.885 1.00 42.75 176 GLY A O 1
ATOM 1318 N N . SER A 1 177 ? 19.272 2.881 19.843 1.00 36.09 177 SER A N 1
ATOM 1319 C CA . SER A 1 177 ? 20.209 1.821 19.420 1.00 36.09 177 SER A CA 1
ATOM 1320 C C . SER A 1 177 ? 20.471 1.823 17.914 1.00 36.09 177 SER A C 1
ATOM 1322 O O . SER A 1 177 ? 20.117 0.896 17.190 1.00 36.09 177 SER A O 1
ATOM 1324 N N . GLY A 1 178 ? 21.148 2.873 17.450 1.00 33.22 178 GLY A N 1
ATOM 1325 C CA . GLY A 1 178 ? 22.052 2.773 16.302 1.00 33.22 178 GLY A CA 1
ATOM 1326 C C . GLY A 1 178 ? 23.480 2.460 16.789 1.00 33.22 178 GLY A C 1
ATOM 1327 O O . GLY A 1 178 ? 23.821 2.885 17.894 1.00 33.22 178 GLY A O 1
ATOM 1328 N N . PRO A 1 179 ? 24.285 1.696 16.026 1.00 41.38 179 PRO A N 1
ATOM 1329 C CA . PRO A 1 179 ? 25.674 1.373 16.372 1.00 41.38 179 PRO A CA 1
ATOM 1330 C C . PRO A 1 179 ? 26.602 2.596 16.411 1.00 41.38 179 PRO A C 1
ATOM 1332 O O . PRO A 1 179 ? 26.318 3.591 15.706 1.00 41.38 179 PRO A O 1
#